Protein AF-A0A979FPY8-F1 (afdb_monomer_lite)

pLDDT: mean 72.81, std 11.29, range [48.22, 90.44]

Organism: Hyalella azteca (NCBI:txid294128)

Structure (mmCIF, N/CA/C/O backbone):
data_AF-A0A979FPY8-F1
#
_entry.id   AF-A0A979FPY8-F1
#
loop_
_atom_site.group_PDB
_atom_site.id
_atom_site.type_symbol
_atom_site.label_atom_id
_atom_site.label_alt_id
_atom_site.label_comp_id
_atom_site.label_asym_id
_atom_site.label_entity_id
_atom_site.label_seq_id
_atom_site.pdbx_PDB_ins_code
_atom_site.Cartn_x
_atom_site.Cartn_y
_atom_site.Cartn_z
_atom_site.occupancy
_atom_site.B_iso_or_equiv
_atom_site.auth_seq_id
_atom_site.auth_comp_id
_atom_site.auth_asym_id
_atom_site.auth_atom_id
_atom_site.pdbx_PDB_model_num
ATOM 1 N N . MET A 1 1 ? -17.394 4.209 3.456 1.00 48.22 1 MET A N 1
ATOM 2 C CA . MET A 1 1 ? -16.458 3.258 4.090 1.00 48.22 1 MET A CA 1
ATOM 3 C C . MET A 1 1 ? -15.520 2.801 2.986 1.00 48.22 1 MET A C 1
ATOM 5 O O . MET A 1 1 ? -16.020 2.246 2.019 1.00 48.22 1 MET A O 1
ATOM 9 N N . ILE A 1 2 ? -14.237 3.175 3.028 1.00 48.47 2 ILE A N 1
ATOM 10 C CA . ILE A 1 2 ? -13.266 2.776 1.994 1.00 48.47 2 ILE A CA 1
ATOM 11 C C . ILE A 1 2 ? -12.957 1.287 2.227 1.00 48.47 2 ILE A C 1
ATOM 13 O O . ILE A 1 2 ? -12.712 0.921 3.379 1.00 48.47 2 ILE A O 1
ATOM 17 N N . PRO A 1 3 ? -13.036 0.421 1.205 1.00 51.41 3 PRO A N 1
ATOM 18 C CA . PRO A 1 3 ? -12.753 -1.001 1.362 1.00 51.41 3 PRO A CA 1
ATOM 19 C C . PRO A 1 3 ? -11.304 -1.199 1.824 1.00 51.41 3 PRO A C 1
ATOM 21 O O . PRO A 1 3 ? -10.364 -0.638 1.259 1.00 51.41 3 PRO A O 1
ATOM 24 N N . ALA A 1 4 ? -11.123 -1.961 2.903 1.00 49.47 4 ALA A N 1
ATOM 25 C CA . ALA A 1 4 ? -9.804 -2.290 3.418 1.00 49.47 4 ALA A CA 1
ATOM 26 C C . ALA A 1 4 ? -9.129 -3.296 2.474 1.00 49.47 4 ALA A C 1
ATOM 28 O O . ALA A 1 4 ? -9.642 -4.397 2.289 1.00 49.47 4 ALA A O 1
ATOM 29 N N . GLY A 1 5 ? -7.975 -2.928 1.910 1.00 57.00 5 GLY A N 1
ATOM 30 C CA . GLY A 1 5 ? -7.099 -3.866 1.202 1.00 57.00 5 GLY A CA 1
ATOM 31 C C . GLY A 1 5 ? -7.279 -3.969 -0.314 1.00 57.00 5 GLY A C 1
ATOM 32 O O . GLY A 1 5 ? -6.908 -4.991 -0.883 1.00 57.00 5 GLY A O 1
ATOM 33 N N . GLU A 1 6 ? -7.800 -2.945 -0.993 1.00 56.97 6 GLU A N 1
ATOM 34 C CA . GLU A 1 6 ? -7.763 -2.918 -2.461 1.00 56.97 6 GLU A CA 1
ATOM 35 C C . GLU A 1 6 ? -6.366 -2.514 -2.959 1.00 56.97 6 GLU A C 1
ATOM 37 O O . GLU A 1 6 ? -5.926 -1.369 -2.805 1.00 56.97 6 GLU A O 1
ATOM 42 N N . GLY A 1 7 ? -5.660 -3.490 -3.532 1.00 60.41 7 GLY A N 1
ATOM 43 C CA . GLY A 1 7 ? -4.409 -3.304 -4.258 1.00 60.41 7 GLY A CA 1
ATOM 44 C C . GLY A 1 7 ? -4.602 -3.639 -5.734 1.00 60.41 7 GLY A C 1
ATOM 45 O O . GLY A 1 7 ? -5.118 -4.705 -6.058 1.00 60.41 7 GLY A O 1
ATOM 46 N N . LEU A 1 8 ? -4.189 -2.738 -6.621 1.00 65.88 8 LEU A N 1
ATOM 47 C CA . LEU A 1 8 ? -4.120 -2.976 -8.063 1.00 65.88 8 LEU A CA 1
ATOM 48 C C . LEU A 1 8 ? -2.648 -3.032 -8.460 1.00 65.88 8 LEU A C 1
ATOM 50 O O . LEU A 1 8 ? -1.889 -2.109 -8.156 1.00 65.88 8 LEU A O 1
ATOM 54 N N . ALA A 1 9 ? -2.248 -4.123 -9.104 1.00 72.44 9 ALA A N 1
ATOM 55 C CA . ALA A 1 9 ? -0.906 -4.299 -9.635 1.00 72.44 9 ALA A CA 1
ATOM 56 C C . ALA A 1 9 ? -1.006 -4.739 -11.096 1.00 72.44 9 ALA A C 1
ATOM 58 O O . ALA A 1 9 ? -1.452 -5.850 -11.382 1.00 72.44 9 ALA A O 1
ATOM 59 N N . ASP A 1 10 ? -0.575 -3.870 -12.003 1.00 75.75 10 ASP A N 1
ATOM 60 C CA . ASP A 1 10 ? -0.435 -4.195 -13.418 1.00 75.75 10 ASP A CA 1
ATOM 61 C C . ASP A 1 10 ? 0.956 -4.793 -13.619 1.00 75.75 10 ASP A C 1
ATOM 63 O O . ASP A 1 10 ? 1.958 -4.133 -13.338 1.00 75.75 10 ASP A O 1
ATOM 67 N N . MET A 1 11 ? 1.038 -6.047 -14.063 1.00 75.06 11 MET A N 1
ATOM 68 C CA . MET A 1 11 ? 2.298 -6.794 -14.164 1.00 75.06 11 MET A CA 1
ATOM 69 C C . MET A 1 11 ? 2.703 -7.058 -15.611 1.00 75.06 11 MET A C 1
ATOM 71 O O . MET A 1 11 ? 1.845 -7.273 -16.463 1.00 75.06 11 MET A O 1
ATOM 75 N N . ILE A 1 12 ? 4.015 -7.108 -15.862 1.00 75.12 12 ILE A N 1
ATOM 76 C CA . ILE A 1 12 ? 4.594 -7.715 -17.067 1.00 75.12 12 ILE A CA 1
ATOM 77 C C . ILE A 1 12 ? 4.716 -9.219 -16.796 1.00 75.12 12 ILE A C 1
ATOM 79 O O . ILE A 1 12 ? 5.554 -9.601 -15.969 1.00 75.12 12 ILE A O 1
ATOM 83 N N . PRO A 1 13 ? 3.905 -10.079 -17.437 1.00 71.19 13 PRO A N 1
ATOM 84 C CA . PRO A 1 13 ? 3.869 -11.508 -17.127 1.00 71.19 13 PRO A CA 1
ATOM 85 C C . PRO A 1 13 ? 5.221 -12.209 -17.294 1.00 71.19 13 PRO A C 1
ATOM 87 O O . PRO A 1 13 ? 5.559 -13.094 -16.514 1.00 71.19 13 PRO A O 1
ATOM 90 N N . GLU A 1 14 ? 6.011 -11.798 -18.282 1.00 72.38 14 GLU A N 1
ATOM 91 C CA . GLU A 1 14 ? 7.263 -12.449 -18.670 1.00 72.38 14 GLU A CA 1
ATOM 92 C C . GLU A 1 14 ? 8.420 -12.155 -17.709 1.00 72.38 14 GLU A C 1
ATOM 94 O O . GLU A 1 14 ? 9.357 -12.944 -17.609 1.00 72.38 14 GLU A O 1
ATOM 99 N N . LEU A 1 15 ? 8.358 -11.026 -17.000 1.00 70.19 15 LEU A N 1
ATOM 100 C CA . LEU A 1 15 ? 9.402 -10.589 -16.069 1.00 70.19 15 LEU A CA 1
ATOM 101 C C . LEU A 1 15 ? 8.974 -10.700 -14.603 1.00 70.19 15 LEU A C 1
ATOM 103 O O . LEU A 1 15 ? 9.816 -10.613 -13.714 1.00 70.19 15 LEU A O 1
ATOM 107 N N . GLY A 1 16 ? 7.672 -10.836 -14.334 1.00 74.12 16 GLY A N 1
ATOM 108 C CA . GLY A 1 16 ? 7.119 -10.772 -12.979 1.00 74.12 16 GLY A CA 1
ATOM 109 C C . GLY A 1 16 ? 7.273 -9.396 -12.319 1.00 74.12 16 GLY A C 1
ATOM 110 O O . GLY A 1 16 ? 7.122 -9.277 -11.105 1.00 74.12 16 GLY A O 1
ATOM 111 N N . VAL A 1 17 ? 7.590 -8.357 -13.100 1.00 76.38 17 VAL A N 1
ATOM 112 C CA . VAL A 1 17 ? 7.811 -6.992 -12.607 1.00 76.38 17 VAL A CA 1
ATOM 113 C C . VAL A 1 17 ? 6.523 -6.178 -12.760 1.00 76.38 17 VAL A C 1
ATOM 115 O O . VAL A 1 17 ? 5.921 -6.189 -13.840 1.00 76.38 17 VAL A O 1
ATOM 118 N N . PRO A 1 18 ? 6.083 -5.448 -11.720 1.00 68.62 18 PRO A N 1
ATOM 119 C CA . PRO A 1 18 ? 4.919 -4.583 -11.826 1.00 68.62 18 PRO A CA 1
ATOM 120 C C . PRO A 1 18 ? 5.237 -3.296 -12.606 1.00 68.62 18 PRO A C 1
ATOM 122 O O . PRO A 1 18 ? 6.175 -2.569 -12.284 1.00 68.62 18 PRO A O 1
ATOM 125 N N . ILE A 1 19 ? 4.415 -2.992 -13.612 1.00 79.50 19 ILE A N 1
ATOM 126 C CA . ILE A 1 19 ? 4.413 -1.734 -14.376 1.00 79.50 19 ILE A CA 1
ATOM 127 C C . ILE A 1 19 ? 3.874 -0.603 -13.507 1.00 79.50 19 ILE A C 1
ATOM 129 O O . ILE A 1 19 ? 4.401 0.510 -13.504 1.00 79.50 19 ILE A O 1
ATOM 133 N N . SER A 1 20 ? 2.806 -0.890 -12.768 1.00 79.31 20 SER A N 1
ATOM 134 C CA . SER A 1 20 ? 2.209 0.033 -11.819 1.00 79.31 20 SER A CA 1
ATOM 135 C C . SER A 1 20 ? 1.648 -0.737 -10.638 1.00 79.31 20 SER A C 1
ATOM 137 O O . SER A 1 20 ? 1.041 -1.793 -10.797 1.00 79.31 20 SER A O 1
ATOM 139 N N . VAL A 1 21 ? 1.865 -0.201 -9.444 1.00 79.19 21 VAL A N 1
ATOM 140 C CA . VAL A 1 21 ? 1.303 -0.696 -8.195 1.00 79.19 21 VAL A CA 1
ATOM 141 C C . VAL A 1 21 ? 0.576 0.455 -7.533 1.00 79.19 21 VAL A C 1
ATOM 143 O O . VAL A 1 21 ? 1.154 1.518 -7.317 1.00 79.19 21 VAL A O 1
ATOM 146 N N . ARG A 1 22 ? -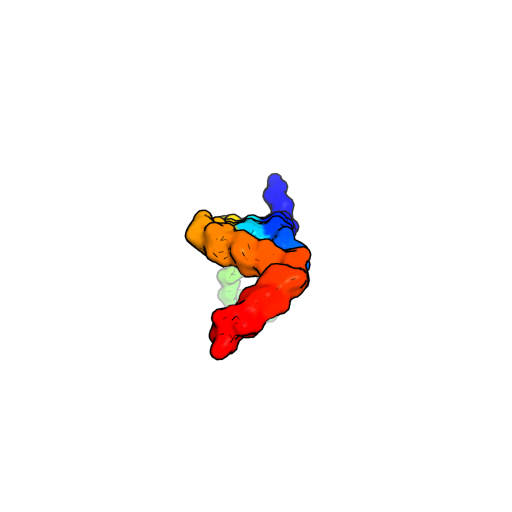0.678 0.233 -7.159 1.00 82.00 22 ARG A N 1
ATOM 147 C CA . ARG A 1 22 ? -1.431 1.109 -6.270 1.00 82.00 22 ARG A CA 1
ATOM 148 C C . ARG A 1 22 ? -1.945 0.282 -5.107 1.00 82.00 22 ARG A C 1
ATOM 150 O O . ARG A 1 22 ? -2.807 -0.572 -5.286 1.00 82.00 22 ARG A O 1
ATOM 157 N N . ALA A 1 23 ? -1.428 0.552 -3.919 1.00 79.38 23 ALA A N 1
ATOM 158 C CA . ALA A 1 23 ? -1.843 -0.093 -2.685 1.00 79.38 23 ALA A CA 1
ATOM 159 C C . ALA A 1 23 ? -2.506 0.931 -1.764 1.00 79.38 23 ALA A C 1
ATOM 161 O O . ALA A 1 23 ? -1.936 1.984 -1.478 1.00 79.38 23 ALA A O 1
ATOM 162 N N . ARG A 1 24 ? -3.710 0.619 -1.282 1.00 82.94 24 ARG A N 1
ATOM 163 C CA . ARG A 1 24 ? -4.414 1.431 -0.284 1.00 82.94 24 ARG A CA 1
ATOM 164 C C . ARG A 1 24 ? -4.427 0.708 1.047 1.00 82.94 24 ARG A C 1
ATOM 166 O O . ARG A 1 24 ? -4.920 -0.414 1.150 1.00 82.94 24 ARG A O 1
ATOM 173 N N . MET A 1 25 ? -3.901 1.366 2.072 1.00 85.00 25 MET A N 1
ATOM 174 C CA . MET A 1 25 ? -3.800 0.804 3.412 1.00 85.00 25 MET A CA 1
ATOM 175 C C . MET A 1 25 ? -4.465 1.727 4.425 1.00 85.00 25 MET A C 1
ATOM 177 O O . MET A 1 25 ? -4.360 2.951 4.346 1.00 85.00 25 MET A O 1
ATOM 181 N N . GLN A 1 26 ? -5.137 1.121 5.401 1.00 88.12 26 GLN A N 1
ATOM 182 C CA . GLN A 1 26 ? -5.731 1.827 6.527 1.00 88.12 26 GLN A CA 1
ATOM 183 C C . GLN A 1 26 ? -5.201 1.230 7.826 1.00 88.12 26 GLN A C 1
ATOM 185 O O . GLN A 1 26 ? -5.313 0.025 8.057 1.00 88.12 26 GLN A O 1
ATOM 190 N N . LEU A 1 27 ? -4.633 2.081 8.676 1.00 86.94 27 LEU A N 1
ATOM 191 C CA . LEU A 1 27 ? -4.215 1.708 10.018 1.00 86.94 27 LEU A CA 1
ATOM 192 C C . LEU A 1 27 ? -5.379 1.910 10.979 1.00 86.94 27 LEU A C 1
ATOM 194 O O . LEU A 1 27 ? -5.935 3.004 11.103 1.00 86.94 27 LEU A O 1
ATOM 198 N N . ASN A 1 28 ? -5.717 0.830 11.671 1.00 89.62 28 ASN A N 1
ATOM 199 C CA . ASN A 1 28 ? -6.822 0.773 12.608 1.00 89.62 28 ASN A CA 1
ATOM 200 C C . ASN A 1 28 ? -6.307 0.402 13.998 1.00 89.62 28 ASN A C 1
ATOM 202 O O . ASN A 1 28 ? -5.455 -0.474 14.134 1.00 89.62 28 ASN A O 1
ATOM 206 N N . MET A 1 29 ? -6.859 1.037 15.027 1.00 87.69 29 MET A N 1
ATOM 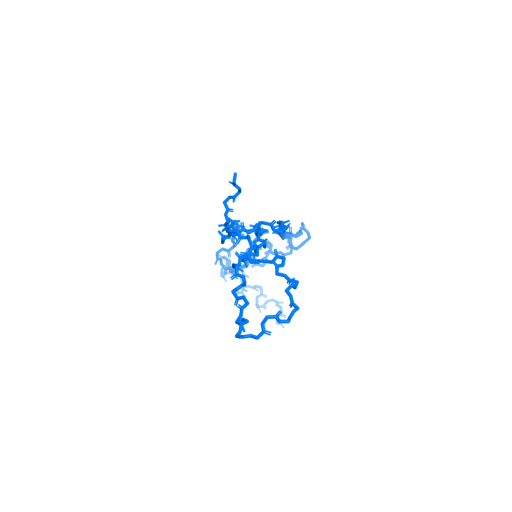207 C CA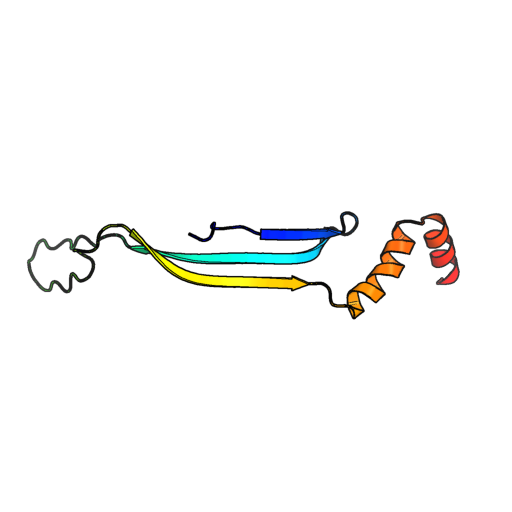 . MET A 1 29 ? -6.617 0.684 16.421 1.00 87.69 29 MET A CA 1
ATOM 208 C C . MET A 1 29 ? -7.816 -0.083 16.967 1.00 87.69 29 MET A C 1
ATOM 210 O O . MET A 1 29 ? -8.938 0.422 16.953 1.00 87.69 29 MET A O 1
ATOM 214 N N . ALA A 1 30 ? -7.578 -1.287 17.479 1.00 86.62 30 ALA A N 1
ATOM 215 C CA . ALA A 1 30 ? -8.566 -1.991 18.281 1.00 86.62 30 ALA A CA 1
ATOM 216 C C . ALA A 1 30 ? -8.545 -1.414 19.701 1.00 86.62 30 ALA A C 1
ATOM 218 O O . ALA A 1 30 ? -7.542 -1.533 20.406 1.00 86.62 30 ALA A O 1
ATOM 219 N N . VAL A 1 31 ? -9.634 -0.770 20.116 1.00 84.31 31 VAL A N 1
ATOM 220 C CA . VAL A 1 31 ? -9.785 -0.263 21.481 1.00 84.31 31 VAL A CA 1
ATOM 221 C C . VAL A 1 31 ? -10.680 -1.218 22.246 1.00 84.31 31 VAL A C 1
ATOM 223 O O . VAL A 1 31 ? -11.862 -1.348 21.937 1.00 84.31 31 VAL A O 1
ATOM 226 N N . VAL A 1 32 ? -10.103 -1.877 23.248 1.00 83.00 32 VAL A N 1
ATOM 227 C CA . VAL A 1 32 ? -10.798 -2.808 24.142 1.00 83.00 32 VAL A CA 1
ATOM 228 C C . VAL A 1 32 ? -10.894 -2.161 25.526 1.00 83.00 32 VAL A C 1
ATOM 230 O O . VAL A 1 32 ? -9.910 -1.570 25.984 1.00 83.00 32 VAL A O 1
ATOM 233 N N . PRO A 1 33 ? -12.047 -2.242 26.213 1.00 77.62 33 PRO A N 1
ATOM 234 C CA . PRO A 1 33 ? -12.183 -1.696 27.555 1.00 77.62 33 PRO A CA 1
ATOM 235 C C . PRO A 1 33 ? -11.192 -2.344 28.521 1.00 77.62 33 PRO A C 1
ATOM 237 O O . PRO A 1 33 ? -11.156 -3.567 28.680 1.00 77.62 33 PRO A O 1
ATOM 240 N N . TYR A 1 34 ? -10.422 -1.514 29.221 1.00 68.94 34 TYR A N 1
ATOM 241 C CA . TYR A 1 34 ? -9.533 -1.986 30.275 1.00 68.94 34 TYR A CA 1
ATOM 242 C C . TYR A 1 34 ? -10.340 -2.211 31.558 1.00 68.94 34 TYR A C 1
ATOM 244 O O . TYR A 1 34 ? -10.873 -1.269 32.145 1.00 68.94 34 TYR A O 1
ATOM 252 N N . LYS A 1 35 ? -10.460 -3.468 31.999 1.00 65.44 35 LYS A N 1
ATOM 253 C CA . LYS A 1 35 ? -11.059 -3.798 33.298 1.00 65.44 35 LYS A CA 1
ATOM 254 C C . LYS A 1 35 ? -9.980 -3.690 34.371 1.00 65.44 35 LYS A C 1
ATOM 256 O O . LYS A 1 35 ? -9.187 -4.609 34.548 1.00 65.44 35 LYS A O 1
ATOM 261 N N . SER A 1 36 ? -9.953 -2.573 35.094 1.00 60.59 36 SER A N 1
ATOM 262 C CA . SER A 1 36 ? -9.099 -2.410 36.272 1.00 60.59 36 SER A CA 1
ATOM 263 C C . SER A 1 36 ? -9.365 -3.531 37.297 1.00 60.59 36 SER A C 1
ATOM 265 O O . SER A 1 36 ? -10.451 -3.610 37.880 1.00 60.59 36 SER A O 1
ATOM 267 N N . LEU A 1 37 ? -8.364 -4.397 37.506 1.00 60.94 37 LEU A N 1
ATOM 268 C CA . LEU A 1 37 ? -8.273 -5.416 38.564 1.00 60.94 37 LEU A CA 1
ATOM 269 C C . LEU A 1 37 ? -8.052 -4.738 39.928 1.00 60.94 37 LEU A C 1
ATOM 271 O O . LEU A 1 37 ? -7.028 -4.909 40.581 1.00 60.94 37 LEU A O 1
ATOM 275 N N . ASN A 1 38 ? -9.010 -3.925 40.364 1.00 53.78 38 ASN A N 1
ATOM 276 C CA . ASN A 1 38 ? -8.939 -3.260 41.660 1.00 53.78 38 ASN A CA 1
ATOM 277 C C . ASN A 1 38 ? -9.605 -4.116 42.739 1.00 53.78 38 ASN A C 1
ATOM 279 O O . ASN A 1 38 ? -10.783 -3.949 43.037 1.00 53.78 38 ASN A O 1
ATOM 283 N N . PHE A 1 39 ? -8.814 -4.989 43.364 1.00 55.53 39 PHE A N 1
ATOM 284 C CA . PHE A 1 39 ? -9.145 -5.595 44.660 1.00 55.53 39 PHE A CA 1
ATOM 285 C C . PHE A 1 39 ? -9.030 -4.579 45.821 1.00 55.53 39 PHE A C 1
ATOM 287 O O . PHE A 1 39 ? -9.598 -4.810 46.881 1.00 55.53 39 PHE A O 1
ATOM 294 N N . LEU A 1 40 ? -8.339 -3.437 45.632 1.00 55.12 40 LEU A N 1
ATOM 295 C CA . LEU A 1 40 ? -7.946 -2.544 46.740 1.00 55.12 40 LEU A CA 1
ATOM 296 C C . LEU A 1 40 ? -8.206 -1.031 46.554 1.00 55.12 40 LEU A C 1
ATOM 298 O O . LEU A 1 40 ? -7.599 -0.217 47.240 1.00 55.12 40 LEU A O 1
ATOM 302 N N . GLY A 1 41 ? -9.106 -0.630 45.651 1.00 53.59 41 GLY A N 1
ATOM 303 C CA . GLY A 1 41 ? -9.745 0.700 45.696 1.00 53.59 41 GLY A CA 1
ATOM 304 C C . GLY A 1 41 ? -8.871 1.967 45.578 1.00 53.59 41 GLY A C 1
ATOM 305 O O . GLY A 1 41 ? -9.401 3.057 45.778 1.00 53.59 41 GLY A O 1
ATOM 306 N N . LEU A 1 42 ? -7.584 1.881 45.231 1.00 54.91 42 LEU A N 1
ATOM 307 C CA . LEU A 1 42 ? -6.687 3.041 45.131 1.00 54.91 42 LEU A CA 1
ATOM 308 C C . LEU A 1 42 ? -6.316 3.339 43.668 1.00 54.91 42 LEU A C 1
ATOM 310 O O . LEU A 1 42 ? -5.641 2.550 43.018 1.00 54.91 42 LEU A O 1
ATOM 314 N N . GLY A 1 43 ? -6.755 4.503 43.171 1.00 53.69 43 GLY A N 1
ATOM 315 C CA . GLY A 1 43 ? -6.230 5.153 41.959 1.00 53.69 43 GLY A CA 1
ATOM 316 C C . GLY A 1 43 ? -6.819 4.683 40.623 1.00 53.69 43 GLY A C 1
ATOM 317 O O . GLY A 1 43 ? -6.175 3.957 39.875 1.00 53.69 43 GLY A O 1
ATOM 318 N N . ARG A 1 44 ? -8.030 5.134 40.269 1.00 54.62 44 ARG A N 1
ATOM 319 C CA . ARG A 1 44 ? -8.644 4.877 38.952 1.00 54.62 44 ARG A CA 1
ATOM 320 C C . ARG A 1 44 ? -8.486 6.068 38.004 1.00 54.62 44 ARG A C 1
ATOM 322 O O . ARG A 1 44 ? -9.375 6.910 37.923 1.00 54.62 44 ARG A O 1
ATOM 329 N N . ILE A 1 45 ? -7.407 6.098 37.222 1.00 56.97 45 ILE A N 1
ATOM 330 C CA . ILE A 1 45 ? -7.429 6.772 35.913 1.00 56.97 45 ILE A CA 1
ATOM 331 C C . ILE A 1 45 ? -7.962 5.739 34.910 1.00 56.97 45 ILE A C 1
ATOM 333 O O . ILE A 1 45 ? -7.215 5.103 34.179 1.00 56.97 45 ILE A O 1
ATOM 337 N N . ASP A 1 46 ? -9.276 5.505 34.944 1.00 63.38 46 ASP A N 1
ATOM 338 C CA . ASP A 1 46 ? -9.960 4.456 34.166 1.00 63.38 46 ASP A CA 1
ATOM 339 C C . ASP A 1 46 ? -10.567 5.043 32.871 1.00 63.38 46 ASP A C 1
ATOM 341 O O . ASP A 1 46 ? -11.736 4.835 32.542 1.00 63.38 46 ASP A O 1
ATOM 345 N N . ILE A 1 47 ? -9.775 5.834 32.132 1.00 64.75 47 ILE A N 1
ATOM 346 C CA . ILE A 1 47 ? -10.218 6.550 30.913 1.00 64.75 47 ILE A CA 1
ATOM 347 C C . ILE A 1 47 ? -10.743 5.564 29.851 1.00 64.75 47 ILE A C 1
ATOM 349 O O . ILE A 1 47 ? -11.658 5.887 29.097 1.00 64.75 47 ILE A O 1
ATOM 353 N N . LEU A 1 48 ? -10.224 4.333 29.845 1.00 65.56 48 LEU A N 1
ATOM 354 C CA . LEU A 1 48 ? -10.612 3.272 28.914 1.00 65.56 48 LEU A CA 1
ATOM 355 C C . LEU A 1 48 ? -11.700 2.327 29.457 1.00 65.56 48 LEU A C 1
ATOM 357 O O . LEU A 1 48 ? -12.207 1.504 28.702 1.00 65.56 48 LEU A O 1
ATOM 361 N N . ALA A 1 49 ? -12.109 2.434 30.727 1.00 65.69 49 ALA A N 1
ATOM 362 C CA . ALA A 1 49 ? -13.083 1.507 31.323 1.00 65.69 49 ALA A CA 1
ATOM 363 C C . ALA A 1 49 ? -14.521 1.721 30.825 1.00 65.69 49 ALA A C 1
ATOM 365 O O . ALA A 1 49 ? -15.346 0.812 30.891 1.00 65.69 49 ALA A O 1
ATOM 366 N N . LYS A 1 50 ? -14.830 2.928 30.331 1.00 69.62 50 LYS A N 1
ATOM 367 C CA . LYS A 1 50 ? -16.144 3.285 29.768 1.00 69.62 50 LYS A CA 1
ATOM 368 C C . LYS A 1 50 ? -16.190 3.228 28.239 1.00 69.62 50 LYS A C 1
ATOM 370 O O . LYS A 1 50 ? -17.230 3.531 27.658 1.00 69.62 50 LYS A O 1
ATOM 375 N N . VAL A 1 51 ? -15.085 2.883 27.581 1.00 73.31 51 VAL A N 1
ATOM 376 C CA . VAL A 1 51 ? -15.023 2.857 26.117 1.00 73.31 51 VAL A CA 1
ATOM 377 C C . VAL A 1 51 ? -15.593 1.531 25.623 1.00 73.31 51 VAL A C 1
ATOM 379 O O . VAL A 1 51 ? -15.188 0.462 26.074 1.00 73.31 51 VAL A O 1
ATOM 382 N N . LYS A 1 52 ? -16.572 1.596 24.716 1.00 77.69 52 LYS A N 1
ATOM 383 C CA . LYS A 1 52 ? -17.101 0.405 24.042 1.00 77.69 52 LYS A CA 1
ATOM 384 C C . LYS A 1 52 ? -16.005 -0.189 23.161 1.00 77.69 52 LYS A C 1
ATOM 386 O O . LYS A 1 52 ? -15.247 0.559 22.556 1.00 77.69 52 LYS A O 1
ATOM 391 N N . GLU A 1 53 ? -15.959 -1.511 23.061 1.00 83.31 53 GLU A N 1
ATOM 392 C CA . GLU A 1 53 ? -15.064 -2.182 22.124 1.00 83.31 53 GLU A CA 1
ATOM 393 C C . GLU A 1 53 ? -15.356 -1.725 20.687 1.00 83.31 53 GLU A C 1
ATOM 395 O O . GLU A 1 53 ? -16.470 -1.907 20.182 1.00 83.31 53 GLU A O 1
ATOM 400 N N . VAL A 1 54 ? -14.381 -1.060 20.063 1.00 86.06 54 VAL A N 1
ATOM 401 C CA . VAL A 1 54 ? -14.507 -0.473 18.723 1.00 86.06 54 VAL A CA 1
ATOM 402 C C . VAL A 1 54 ? -13.179 -0.509 17.970 1.00 86.06 54 VAL A C 1
ATOM 404 O O . VAL A 1 54 ? -12.100 -0.444 18.561 1.00 86.06 54 VAL A O 1
ATOM 407 N N . ILE A 1 55 ? -13.269 -0.560 16.641 1.00 86.50 55 ILE A N 1
ATOM 408 C CA . ILE A 1 55 ? -12.130 -0.362 15.744 1.00 86.50 55 ILE A CA 1
ATOM 409 C C . ILE A 1 55 ? -12.110 1.112 15.336 1.00 86.50 55 ILE A C 1
ATOM 411 O O . ILE A 1 55 ? -13.001 1.571 14.620 1.00 86.50 55 ILE A O 1
ATOM 415 N N . LEU A 1 56 ? -11.106 1.854 15.801 1.00 87.69 56 LEU A N 1
ATOM 416 C CA . LEU A 1 56 ? -10.924 3.261 15.459 1.00 87.69 56 LEU A CA 1
ATOM 417 C C . LEU A 1 56 ? -10.014 3.399 14.232 1.00 87.69 56 LEU A C 1
ATOM 419 O O . LEU A 1 56 ? -8.878 2.913 14.267 1.00 87.69 56 LEU A O 1
ATOM 423 N N . PRO A 1 57 ? -10.465 4.074 13.161 1.00 89.38 57 PRO A N 1
ATOM 424 C CA . PRO A 1 57 ? -9.591 4.431 12.056 1.00 89.38 57 PRO A CA 1
ATOM 425 C C . PRO A 1 57 ? -8.630 5.531 12.513 1.00 89.38 57 PRO A C 1
ATOM 427 O O . PRO A 1 57 ? -9.066 6.559 13.029 1.00 89.38 57 PRO A O 1
ATOM 430 N N . LEU A 1 58 ? -7.328 5.317 12.332 1.00 89.75 58 LEU A N 1
ATOM 431 C CA . LEU A 1 58 ? -6.315 6.314 12.673 1.00 89.75 58 LEU A CA 1
ATOM 432 C C . LEU A 1 58 ? -5.957 7.146 11.448 1.00 89.75 58 LEU A C 1
ATOM 434 O O . LEU A 1 58 ? -6.254 8.334 11.376 1.00 89.75 58 LEU A O 1
ATOM 438 N N . ILE A 1 59 ? -5.319 6.495 10.479 1.00 90.44 59 ILE A N 1
ATOM 439 C CA . ILE A 1 59 ? -4.850 7.102 9.241 1.00 90.44 59 ILE A CA 1
ATOM 440 C C . ILE A 1 59 ? -5.021 6.113 8.098 1.00 90.44 59 ILE A C 1
ATOM 442 O O . ILE A 1 59 ? -5.003 4.895 8.290 1.00 90.44 59 ILE A O 1
ATOM 446 N N . TRP A 1 60 ? -5.153 6.648 6.895 1.00 88.88 60 TRP A N 1
ATOM 447 C CA . TRP A 1 60 ? -5.083 5.881 5.664 1.00 88.88 60 TRP A CA 1
ATOM 448 C C . TRP A 1 60 ? -4.033 6.513 4.760 1.00 88.88 60 TRP A C 1
ATOM 450 O O . TRP A 1 60 ? -3.798 7.721 4.819 1.00 88.88 60 TRP A O 1
ATOM 460 N N . PHE A 1 61 ? -3.388 5.690 3.946 1.00 86.81 61 PHE A N 1
ATOM 461 C CA . PHE A 1 61 ? -2.426 6.152 2.961 1.00 86.81 61 PHE A CA 1
ATOM 462 C C . PHE A 1 61 ? -2.516 5.314 1.686 1.00 86.81 61 PHE A C 1
ATOM 464 O O . PHE A 1 61 ? -2.872 4.132 1.705 1.00 86.81 61 PHE A O 1
ATOM 471 N N . GLU A 1 62 ? -2.213 5.964 0.566 1.00 86.50 62 GLU A N 1
ATOM 472 C CA . GLU A 1 62 ? -2.096 5.339 -0.747 1.00 86.50 62 GLU A CA 1
ATOM 473 C C . GLU A 1 62 ? -0.615 5.313 -1.130 1.00 86.50 62 GLU A C 1
ATOM 475 O O . GLU A 1 62 ? 0.050 6.349 -1.130 1.00 86.50 62 GLU A O 1
ATOM 480 N N . VAL A 1 63 ? -0.095 4.124 -1.431 1.00 81.50 63 VAL A N 1
ATOM 481 C CA . VAL A 1 63 ? 1.242 3.938 -1.993 1.00 81.50 63 VAL A CA 1
ATOM 482 C C . VAL A 1 63 ? 1.072 3.630 -3.469 1.00 81.50 63 VAL A C 1
ATOM 484 O O . VAL A 1 63 ? 0.541 2.581 -3.833 1.00 81.50 63 VAL A O 1
ATOM 487 N N . SER A 1 64 ? 1.518 4.552 -4.316 1.00 83.56 64 SER A N 1
ATOM 488 C CA . SER A 1 64 ? 1.571 4.354 -5.759 1.00 83.56 64 SER A CA 1
ATOM 489 C C . SER A 1 64 ? 3.019 4.294 -6.226 1.00 83.56 64 SER A C 1
ATOM 491 O O . SER A 1 64 ? 3.780 5.233 -5.993 1.00 83.56 64 SER A O 1
ATOM 493 N N . ALA A 1 65 ? 3.381 3.222 -6.917 1.00 79.12 65 ALA A N 1
ATOM 494 C CA . ALA A 1 65 ? 4.634 3.095 -7.641 1.00 79.12 65 ALA A CA 1
ATOM 495 C C . ALA A 1 65 ? 4.322 2.843 -9.117 1.00 79.12 65 ALA A C 1
ATOM 497 O O . ALA A 1 65 ? 3.346 2.177 -9.460 1.00 79.12 65 ALA A O 1
ATOM 498 N N . GLY A 1 66 ? 5.137 3.394 -10.003 1.00 82.00 66 GLY A N 1
ATOM 499 C CA . GLY A 1 66 ? 4.992 3.199 -11.436 1.00 82.00 66 GLY A CA 1
ATOM 500 C C . GLY A 1 66 ? 6.351 3.203 -12.103 1.00 82.00 66 GLY A C 1
ATOM 501 O O . GLY A 1 66 ? 7.290 3.826 -11.603 1.00 82.00 66 GLY A O 1
ATOM 502 N N . LEU A 1 67 ? 6.446 2.499 -13.225 1.00 78.50 67 LEU A N 1
ATOM 503 C CA . LEU A 1 67 ? 7.619 2.559 -14.075 1.00 78.50 67 LEU A CA 1
ATOM 504 C C . LEU A 1 67 ? 7.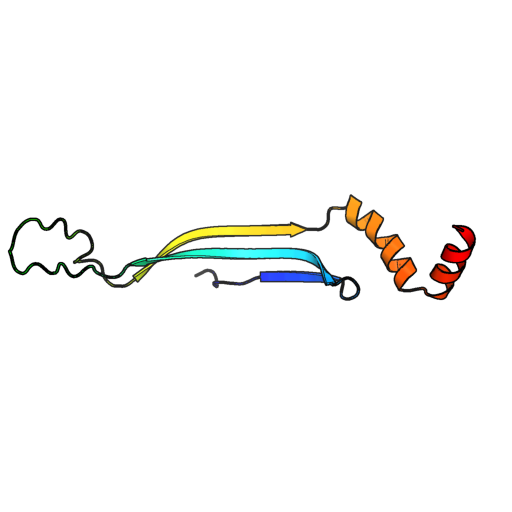795 3.994 -14.587 1.00 78.50 67 LEU A C 1
ATOM 506 O O . LEU A 1 67 ? 6.853 4.597 -15.107 1.00 78.50 67 LEU A O 1
ATOM 510 N N . THR A 1 68 ? 8.998 4.545 -14.446 1.00 78.56 68 THR A N 1
ATOM 511 C CA . THR A 1 68 ? 9.321 5.836 -15.059 1.00 78.56 68 THR A CA 1
ATOM 512 C C . THR A 1 68 ? 9.424 5.673 -16.577 1.00 78.56 68 THR A C 1
ATOM 514 O O . THR A 1 68 ? 9.699 4.583 -17.084 1.00 78.56 68 THR A O 1
ATOM 517 N N . GLU A 1 69 ? 9.203 6.754 -17.329 1.00 78.50 69 GLU A N 1
ATOM 518 C CA . GLU A 1 69 ? 9.245 6.700 -18.798 1.00 78.50 69 GLU A CA 1
ATOM 519 C C . GLU A 1 69 ? 10.623 6.261 -19.328 1.00 78.50 69 GLU A C 1
ATOM 521 O O . GLU A 1 69 ? 10.708 5.574 -20.346 1.00 78.50 69 GLU A O 1
ATOM 526 N N . GLU A 1 70 ? 11.695 6.616 -18.617 1.00 80.94 70 GLU A N 1
ATOM 527 C CA . GLU A 1 70 ? 13.073 6.215 -18.924 1.00 80.94 70 GLU A CA 1
ATOM 528 C C . GLU A 1 70 ? 13.255 4.700 -18.793 1.00 80.94 70 GLU A C 1
ATOM 530 O O . GLU A 1 70 ? 13.599 4.038 -19.771 1.00 80.94 70 GLU A O 1
ATOM 535 N N . LEU A 1 71 ? 12.888 4.123 -17.641 1.00 78.38 71 LEU A N 1
ATOM 536 C CA . LEU A 1 71 ? 12.919 2.671 -17.452 1.00 78.38 71 LEU A CA 1
ATOM 537 C C . LEU A 1 71 ? 12.017 1.943 -18.456 1.00 78.38 71 LEU A C 1
ATOM 539 O O . LEU A 1 71 ? 12.352 0.851 -18.906 1.00 78.38 71 LEU A O 1
ATOM 543 N N . ALA A 1 72 ? 10.890 2.539 -18.855 1.00 78.88 72 ALA A N 1
ATOM 544 C CA . ALA A 1 72 ? 9.996 1.934 -19.840 1.00 78.88 72 ALA A CA 1
ATOM 545 C C . ALA A 1 72 ? 10.625 1.890 -21.239 1.00 78.88 72 ALA A C 1
ATOM 547 O O . ALA A 1 7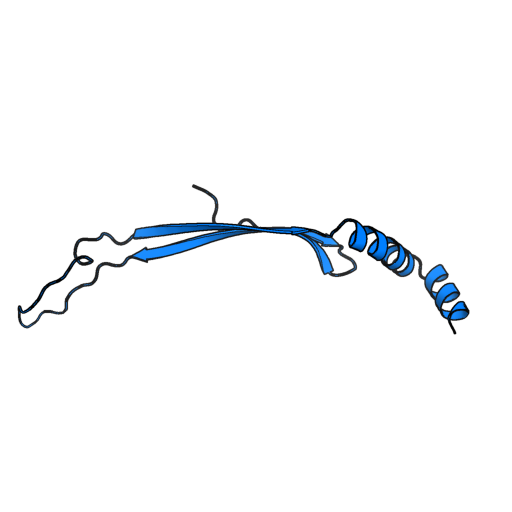2 ? 10.342 0.972 -22.011 1.00 78.88 72 ALA A O 1
ATOM 548 N N . LYS A 1 73 ? 11.461 2.874 -21.589 1.00 81.00 73 LYS A N 1
ATOM 549 C CA . LYS A 1 73 ? 12.212 2.892 -22.852 1.00 81.00 73 LYS A CA 1
ATOM 550 C C . LYS A 1 73 ? 13.323 1.848 -22.847 1.00 81.00 73 LYS A C 1
ATOM 552 O O . LYS A 1 73 ? 13.462 1.157 -23.852 1.00 81.00 73 LYS A O 1
ATOM 557 N N . ASP A 1 74 ? 14.009 1.671 -21.723 1.00 81.69 74 ASP A N 1
ATOM 558 C CA . ASP A 1 74 ? 15.088 0.687 -21.580 1.00 81.69 74 ASP A CA 1
ATOM 559 C C . ASP A 1 74 ? 14.571 -0.758 -21.509 1.00 81.69 74 ASP A C 1
ATOM 561 O O . ASP A 1 74 ? 15.208 -1.683 -22.011 1.00 81.69 74 ASP A O 1
ATOM 565 N N . LEU A 1 75 ? 13.378 -0.972 -20.947 1.00 79.94 75 LEU A N 1
ATOM 566 C CA . LEU A 1 75 ? 12.794 -2.307 -20.815 1.00 79.94 75 LEU A CA 1
ATOM 567 C C . LEU A 1 75 ? 12.268 -2.868 -22.147 1.00 79.94 75 LEU A C 1
ATOM 569 O O . LEU A 1 75 ? 12.318 -4.075 -22.381 1.00 79.94 75 LEU A O 1
ATOM 573 N N . LYS A 1 76 ? 11.784 -2.005 -23.049 1.00 79.62 76 LYS A N 1
ATOM 574 C CA . LYS A 1 76 ? 11.248 -2.392 -24.369 1.00 79.62 76 LYS A CA 1
ATOM 575 C C . LYS A 1 76 ? 12.211 -3.233 -25.227 1.00 79.62 76 LYS A C 1
ATOM 577 O O . LYS A 1 76 ? 11.774 -4.277 -25.711 1.00 79.62 76 LYS A O 1
ATOM 582 N N . PRO A 1 77 ? 13.480 -2.839 -25.452 1.00 79.62 77 PRO A N 1
ATOM 583 C CA . PRO A 1 77 ? 14.410 -3.635 -26.252 1.00 79.62 77 PRO A CA 1
ATOM 584 C C . PRO A 1 77 ? 14.767 -4.969 -25.586 1.00 79.62 77 PRO A C 1
ATOM 586 O O . PRO A 1 77 ? 14.879 -5.977 -26.281 1.00 79.62 77 PRO A O 1
ATOM 589 N N . VAL A 1 78 ? 14.874 -5.011 -24.252 1.00 77.94 78 VAL A N 1
ATOM 590 C CA . VAL A 1 78 ? 15.107 -6.259 -23.504 1.00 77.94 78 VAL A CA 1
ATOM 591 C C . VAL A 1 78 ? 13.932 -7.222 -23.689 1.00 77.94 78 VAL A C 1
ATOM 593 O O . VAL A 1 78 ? 14.134 -8.389 -24.021 1.00 77.94 78 VAL A O 1
ATOM 596 N N . MET A 1 79 ? 12.700 -6.721 -23.574 1.00 77.38 79 MET A N 1
ATOM 597 C CA . MET A 1 79 ? 11.485 -7.492 -23.852 1.00 77.38 79 MET A CA 1
ATOM 598 C C . MET A 1 79 ? 11.442 -8.002 -25.297 1.00 77.38 79 MET A C 1
ATOM 600 O O . MET A 1 79 ? 11.137 -9.169 -25.537 1.00 77.38 79 MET A O 1
ATOM 604 N N . PHE A 1 80 ? 11.791 -7.160 -26.271 1.00 78.31 80 PHE A N 1
ATOM 605 C CA . PHE A 1 80 ? 11.829 -7.546 -27.683 1.00 78.31 80 PHE A CA 1
ATOM 606 C C . PHE A 1 80 ? 12.825 -8.685 -27.958 1.00 78.31 80 PHE A C 1
ATOM 608 O O . PHE A 1 80 ? 12.516 -9.617 -28.707 1.00 78.31 80 PHE A O 1
ATOM 615 N N . LEU A 1 81 ? 13.998 -8.636 -27.320 1.00 75.50 81 LEU A N 1
ATOM 616 C CA . LEU A 1 81 ? 15.011 -9.685 -27.413 1.00 75.50 81 LEU A CA 1
ATOM 617 C C . LEU A 1 81 ? 14.560 -10.987 -26.747 1.00 75.50 81 LEU A C 1
ATOM 619 O O . LEU A 1 81 ? 14.839 -12.049 -27.290 1.00 75.50 81 LEU A O 1
ATOM 623 N N . LEU A 1 82 ? 13.846 -10.935 -25.621 1.00 73.88 82 LEU A N 1
ATOM 624 C CA . LEU A 1 82 ? 13.308 -12.135 -24.966 1.00 73.88 82 LEU A CA 1
ATOM 625 C C . LEU A 1 82 ? 12.221 -12.827 -25.806 1.00 73.88 82 LEU A C 1
ATOM 627 O O . LEU A 1 82 ? 12.155 -14.054 -25.828 1.00 73.88 82 LEU A O 1
ATOM 631 N N . HIS A 1 83 ? 11.403 -12.064 -26.536 1.00 73.25 83 HIS A N 1
ATOM 632 C CA . HIS A 1 83 ? 10.352 -12.617 -27.400 1.00 73.25 83 HIS A CA 1
ATOM 633 C C . HIS A 1 83 ? 10.840 -13.105 -28.770 1.00 73.25 83 HIS A C 1
ATOM 635 O O . HIS A 1 83 ? 10.104 -13.820 -29.451 1.00 73.25 83 HIS A O 1
ATOM 641 N N . THR A 1 84 ? 12.059 -12.748 -29.187 1.00 76.81 84 THR A N 1
ATOM 642 C CA . THR A 1 84 ? 12.575 -13.072 -30.525 1.00 76.81 84 THR A CA 1
ATOM 643 C C . THR A 1 84 ? 13.849 -13.917 -30.427 1.00 76.81 84 THR A C 1
ATOM 645 O O .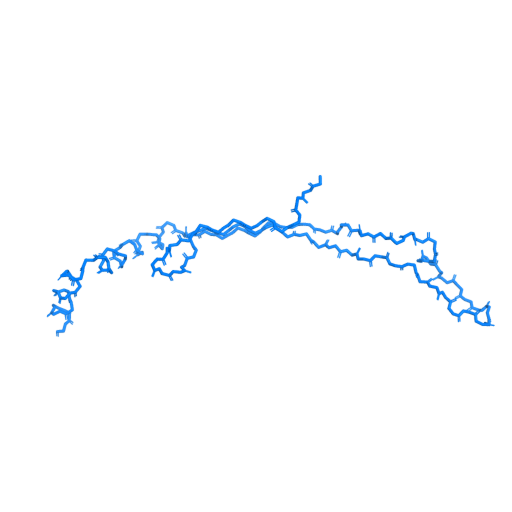 THR A 1 84 ? 14.944 -13.388 -30.630 1.00 76.81 84 THR A O 1
ATOM 648 N N . PRO A 1 85 ? 13.738 -15.236 -30.166 1.00 67.38 85 PRO A N 1
ATOM 649 C CA . PRO A 1 85 ? 14.888 -16.100 -29.878 1.00 67.38 85 PRO A CA 1
ATOM 650 C C . PRO A 1 85 ? 15.936 -16.118 -31.000 1.00 67.38 85 PRO A C 1
ATOM 652 O O . PRO A 1 85 ? 17.133 -16.219 -30.745 1.00 67.38 85 PRO A O 1
ATOM 655 N N . THR A 1 86 ? 15.510 -15.958 -32.254 1.00 69.00 86 THR A N 1
ATOM 656 C CA . THR A 1 86 ? 16.403 -15.843 -33.417 1.00 69.00 86 THR A CA 1
ATOM 657 C C . THR A 1 86 ? 17.281 -14.593 -33.366 1.00 69.00 86 THR A C 1
ATOM 659 O O . THR A 1 86 ? 18.470 -14.668 -33.668 1.00 69.00 86 THR A O 1
ATOM 662 N N . MET A 1 87 ? 16.731 -13.454 -32.939 1.00 65.94 87 MET A N 1
ATOM 663 C CA . MET A 1 87 ? 17.481 -12.203 -32.803 1.00 65.94 87 MET A CA 1
ATOM 664 C C . MET A 1 87 ? 18.391 -12.221 -31.575 1.00 65.94 87 MET A C 1
ATOM 666 O O . MET A 1 87 ? 19.492 -11.683 -31.651 1.00 65.94 87 MET A O 1
ATOM 670 N N . THR A 1 88 ? 17.988 -12.884 -30.484 1.00 64.50 88 THR A N 1
ATOM 671 C CA . THR A 1 88 ? 18.834 -13.098 -29.296 1.00 64.50 88 THR A CA 1
ATOM 672 C C . THR A 1 88 ? 20.096 -13.883 -29.644 1.00 64.50 88 THR A C 1
ATOM 674 O O . THR A 1 88 ? 21.188 -13.508 -29.225 1.00 64.50 88 THR A O 1
ATOM 677 N N . ILE A 1 89 ? 19.961 -14.951 -30.440 1.00 68.31 89 ILE A N 1
ATOM 678 C CA . ILE A 1 89 ? 21.089 -15.784 -30.878 1.00 68.31 89 ILE A CA 1
ATOM 679 C C . ILE A 1 89 ? 22.055 -14.968 -31.745 1.00 68.31 89 ILE A C 1
ATOM 681 O O . ILE A 1 89 ? 23.259 -14.998 -31.511 1.00 68.31 89 ILE A O 1
ATOM 685 N N . ILE A 1 90 ? 21.538 -14.195 -32.705 1.00 68.81 90 ILE A N 1
ATOM 686 C CA . ILE A 1 90 ? 22.362 -13.338 -33.572 1.00 68.81 90 ILE A CA 1
ATOM 687 C C . ILE A 1 90 ? 23.102 -12.275 -32.747 1.00 68.81 90 ILE A C 1
ATOM 689 O O . ILE A 1 90 ? 24.297 -12.074 -32.939 1.00 68.81 90 ILE A O 1
ATOM 693 N N . TRP A 1 91 ? 22.422 -11.632 -31.796 1.00 64.56 91 TRP A N 1
ATOM 694 C CA . TRP A 1 91 ? 23.039 -10.654 -30.896 1.00 64.56 91 TRP A CA 1
ATOM 695 C C . TRP A 1 91 ? 24.121 -11.269 -30.006 1.00 64.56 91 TRP A C 1
ATOM 697 O O . TRP A 1 91 ? 25.201 -10.698 -29.876 1.00 64.56 91 TRP A O 1
ATOM 707 N N . SER A 1 92 ? 23.870 -12.449 -29.435 1.00 64.44 92 SER A N 1
ATOM 708 C CA . SER A 1 92 ? 24.854 -13.156 -28.607 1.00 64.44 92 SER A CA 1
ATOM 709 C C . SER A 1 92 ? 26.116 -13.537 -29.383 1.00 64.44 92 SER A C 1
ATOM 711 O O . SER A 1 92 ? 27.172 -13.656 -28.774 1.00 64.44 92 SER A O 1
ATOM 713 N N . LEU A 1 93 ? 26.016 -13.742 -30.699 1.00 68.88 93 LEU A N 1
ATOM 714 C CA . LEU A 1 93 ? 27.153 -14.062 -31.565 1.00 68.88 93 LEU A CA 1
ATOM 715 C C . LEU A 1 93 ? 27.927 -12.822 -32.039 1.00 68.88 93 LEU A C 1
ATOM 717 O O . LEU A 1 93 ? 29.051 -12.970 -32.498 1.00 68.88 93 LEU A O 1
ATOM 721 N N . LEU A 1 94 ? 27.336 -11.625 -31.957 1.00 68.44 94 LEU A N 1
ATOM 722 C CA . LEU A 1 94 ? 27.961 -10.361 -32.374 1.00 68.44 94 LEU A CA 1
ATOM 723 C C . LEU A 1 94 ? 28.647 -9.600 -31.225 1.00 68.44 94 LEU A C 1
ATOM 725 O O . LEU A 1 94 ? 29.443 -8.705 -31.490 1.00 68.44 94 LEU A O 1
ATOM 729 N N . VAL A 1 95 ? 28.299 -9.904 -29.970 1.00 65.06 95 VAL A N 1
ATOM 730 C CA . VAL A 1 95 ? 28.833 -9.240 -28.760 1.00 65.06 95 VAL A CA 1
ATOM 731 C C . VAL A 1 95 ? 30.019 -10.003 -28.135 1.00 65.06 95 VAL A C 1
ATOM 733 O O . VAL A 1 95 ? 30.715 -9.448 -27.286 1.00 65.06 95 VAL A O 1
ATOM 736 N N . VAL A 1 96 ? 30.271 -11.246 -28.568 1.00 49.78 96 VAL A N 1
ATOM 737 C CA . VAL A 1 96 ? 31.511 -12.007 -28.296 1.00 49.78 96 VAL A CA 1
ATOM 738 C C . VAL A 1 96 ? 32.564 -11.652 -29.337 1.00 49.78 96 VAL A C 1
ATOM 740 O O . VAL A 1 96 ? 33.729 -11.443 -28.933 1.00 49.78 96 VAL A O 1
#

Sequence (96 aa):
MIPAGEGLADMIPELGVPISVRARMQLNMAVVPYKSLNFLGLGRIDILAKVKEVILPLIWFEVSAGLTEELAKDLKPVMFLLHTPTMTIIWSLLVV

Foldseek 3Di:
DPDAWDKDFDADVVVRDTQKIKTKHWDKDFQDQDDPPCPDPPDDPRVRNPDDGDIHTDDMDIDMDHDDPVNVVVVVVVVVLVVCVVVVVVVVVVVD

Radius of gyration: 27.34 Å; chains: 1; bounding box: 49×23×80 Å

Secondary structure (DSSP, 8-state):
-PPTT-EEEEEETTTTEEEEEEEEEEEEEEE-------SS------TTTT---EEEEEEEEEEEEE--HHHHHHHHHHHHHHH-HHHHHHHHHH--

InterPro domains:
  IPR002159 CD36 family [PF01130] (9-95)